Protein AF-A0A4R9WKI7-F1 (afdb_monomer_lite)

Secondary structure (DSSP, 8-state):
-PPP-SHHHHHHHHHHHHHHHHHHHHHHHHTTT---HHHHHHHHHHHHHHHHHHHHHIIIIIHHHHHHHH--HHHHHHHHHHHHHHHHHHHT-

Radius of gyration: 15.29 Å; chains: 1; bounding box: 37×19×41 Å

Sequence (93 aa):
PEPLHSPSDMRRAHMQKLALCHILEGIADDLPSRVDRRQCLAVAADLLPLLRECHRFEEEVVFPAFVRQTGEEDTVARLKLEHLEDESAAADL

pLDDT: mean 94.04, std 6.12, range [58.94, 98.44]

Structure (mmCIF, N/CA/C/O backbone):
data_AF-A0A4R9WKI7-F1
#
_entry.id   AF-A0A4R9WKI7-F1
#
loop_
_atom_site.group_PDB
_atom_site.id
_atom_site.type_symbol
_atom_site.label_atom_id
_atom_site.label_alt_id
_atom_site.label_comp_id
_atom_site.label_asym_id
_atom_site.label_entity_id
_atom_site.label_seq_id
_atom_site.pdbx_PDB_ins_code
_atom_site.Cartn_x
_atom_site.Cartn_y
_atom_site.Cartn_z
_atom_site.occupancy
_atom_site.B_iso_or_equiv
_atom_site.auth_seq_id
_atom_site.auth_comp_id
_atom_site.auth_asym_id
_atom_site.auth_atom_id
_atom_site.pdbx_PDB_model_num
ATOM 1 N N . PRO A 1 1 ? -8.818 8.617 -11.151 1.00 58.94 1 PRO A N 1
ATOM 2 C CA . PRO A 1 1 ? -9.723 7.666 -10.458 1.00 58.94 1 PRO A CA 1
ATOM 3 C C . PRO A 1 1 ? -11.027 8.369 -10.069 1.00 58.94 1 PRO A C 1
ATOM 5 O O . PRO A 1 1 ? -10.964 9.506 -9.610 1.00 58.94 1 PRO A O 1
ATOM 8 N N . GLU A 1 2 ? -12.186 7.748 -10.306 1.00 63.81 2 GLU A N 1
ATOM 9 C CA . GLU A 1 2 ? -13.437 8.236 -9.710 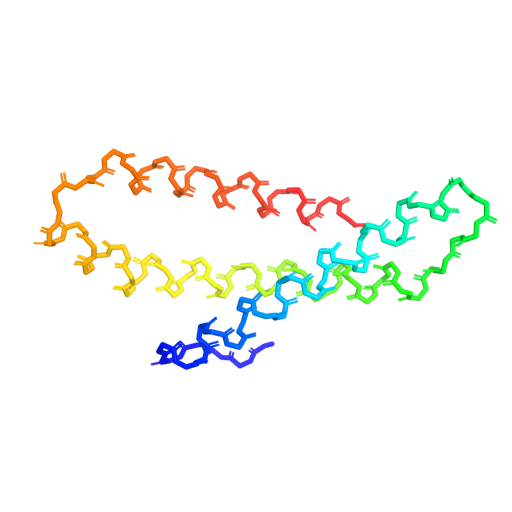1.00 63.81 2 GLU A CA 1
ATOM 10 C C . GLU A 1 2 ? -13.415 7.989 -8.192 1.00 63.81 2 GLU A C 1
ATOM 12 O O . GLU A 1 2 ? -12.862 6.969 -7.767 1.00 63.81 2 GLU A O 1
ATOM 17 N N . PRO A 1 3 ? -13.979 8.899 -7.379 1.00 75.44 3 PRO A N 1
ATOM 18 C CA . PRO A 1 3 ? -13.993 8.740 -5.933 1.00 75.44 3 PRO A CA 1
ATOM 19 C C . PRO A 1 3 ? -14.799 7.507 -5.486 1.00 75.44 3 PRO A C 1
ATOM 21 O O . PRO A 1 3 ? -15.837 7.169 -6.055 1.00 75.44 3 PRO A O 1
ATOM 24 N N . LEU A 1 4 ? -14.313 6.825 -4.451 1.00 84.19 4 LEU A N 1
ATOM 25 C CA . LEU A 1 4 ? -14.946 5.673 -3.822 1.00 84.19 4 LEU A CA 1
ATOM 26 C C . LEU A 1 4 ? -16.110 6.146 -2.954 1.00 84.19 4 LEU A C 1
ATOM 28 O O . LEU A 1 4 ? -15.964 7.017 -2.093 1.00 84.19 4 LEU A O 1
ATOM 32 N N . HIS A 1 5 ? -17.274 5.535 -3.164 1.00 86.50 5 HIS A N 1
ATOM 33 C CA . HIS A 1 5 ? -18.502 5.891 -2.453 1.00 86.50 5 HIS A CA 1
ATO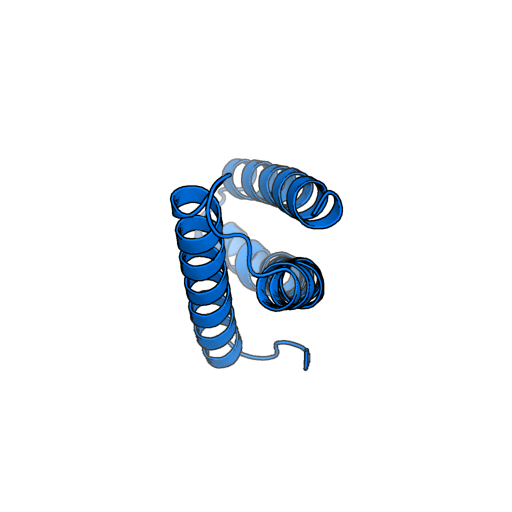M 34 C C . HIS A 1 5 ? -19.182 4.691 -1.790 1.00 86.50 5 HIS A C 1
ATOM 36 O O . HIS A 1 5 ? -20.134 4.865 -1.029 1.00 86.50 5 HIS A O 1
ATOM 42 N N . SER A 1 6 ? -18.711 3.468 -2.052 1.00 89.00 6 SER A N 1
ATOM 43 C CA . SER A 1 6 ? -19.336 2.245 -1.555 1.00 89.00 6 SER A CA 1
ATOM 44 C C . SER A 1 6 ? -18.327 1.132 -1.233 1.00 89.00 6 SER A C 1
ATOM 46 O O . SER A 1 6 ? -17.236 1.088 -1.807 1.00 89.00 6 SER A O 1
ATOM 48 N N . PRO A 1 7 ? -18.704 0.149 -0.391 1.00 87.06 7 PRO A N 1
ATOM 49 C CA . PRO A 1 7 ? -17.887 -1.045 -0.159 1.00 87.06 7 PRO A CA 1
ATOM 50 C C . PRO A 1 7 ? -17.587 -1.855 -1.432 1.00 87.06 7 PRO A C 1
ATOM 52 O O . PRO A 1 7 ? -16.547 -2.507 -1.526 1.00 87.06 7 PRO A O 1
ATOM 55 N N . SER A 1 8 ? -18.483 -1.833 -2.425 1.00 90.25 8 SER A N 1
ATOM 56 C CA . SER A 1 8 ? -18.239 -2.452 -3.734 1.00 90.25 8 SER A CA 1
ATOM 57 C C . SER A 1 8 ? -17.146 -1.735 -4.522 1.00 90.25 8 SER A C 1
ATOM 59 O O . SER A 1 8 ? -16.326 -2.404 -5.152 1.00 90.25 8 SER A O 1
ATOM 61 N N . ASP A 1 9 ? -17.094 -0.402 -4.449 1.00 90.94 9 ASP A N 1
ATOM 62 C CA . ASP A 1 9 ? -16.016 0.369 -5.070 1.00 90.94 9 ASP A CA 1
ATOM 63 C C . ASP A 1 9 ? -14.685 0.061 -4.385 1.00 90.94 9 ASP A C 1
ATOM 65 O O . ASP A 1 9 ? -13.700 -0.194 -5.075 1.00 90.94 9 ASP A O 1
ATOM 69 N N . MET A 1 10 ? -14.676 -0.028 -3.049 1.00 93.00 10 MET A N 1
ATOM 70 C CA . MET A 1 10 ? -13.483 -0.405 -2.285 1.00 93.00 10 MET A CA 1
ATOM 71 C C . MET A 1 10 ? -12.966 -1.792 -2.680 1.00 93.00 10 MET A C 1
ATOM 73 O O . MET A 1 10 ? -11.775 -1.980 -2.910 1.00 93.00 10 MET A O 1
ATOM 77 N N . ARG A 1 11 ? -13.862 -2.776 -2.842 1.00 93.06 11 ARG A N 1
ATOM 78 C CA . ARG A 1 11 ? -13.478 -4.112 -3.326 1.00 93.06 11 ARG A CA 1
ATOM 79 C C . ARG A 1 11 ? -12.816 -4.042 -4.703 1.00 93.06 11 ARG A C 1
ATOM 81 O O . ARG A 1 11 ? -11.818 -4.722 -4.925 1.00 93.06 11 ARG A O 1
ATOM 88 N N . ARG A 1 12 ? -13.357 -3.243 -5.626 1.00 93.62 12 ARG A N 1
ATOM 89 C CA . ARG A 1 12 ? -12.757 -3.048 -6.954 1.00 93.62 12 ARG A CA 1
ATOM 90 C C . ARG A 1 12 ? -11.384 -2.381 -6.848 1.00 93.62 12 ARG A C 1
ATOM 92 O O . ARG A 1 12 ? -10.454 -2.845 -7.498 1.00 93.62 12 ARG A O 1
ATOM 99 N N . ALA A 1 13 ? -11.247 -1.359 -6.008 1.00 93.50 13 ALA A N 1
ATOM 100 C CA . ALA A 1 13 ? -9.985 -0.664 -5.784 1.00 93.50 13 ALA A CA 1
ATOM 101 C C . ALA A 1 13 ? -8.912 -1.590 -5.181 1.00 93.50 13 ALA A C 1
ATOM 103 O O . ALA A 1 13 ? -7.777 -1.599 -5.644 1.00 93.50 13 ALA A O 1
ATOM 104 N N . HIS A 1 14 ? -9.279 -2.468 -4.243 1.00 93.81 14 HIS A N 1
ATOM 105 C CA . HIS A 1 14 ? -8.386 -3.514 -3.732 1.00 93.81 14 HIS A CA 1
ATOM 106 C C . HIS A 1 14 ? -7.918 -4.488 -4.816 1.00 93.81 14 HIS A C 1
ATOM 108 O O . HIS A 1 14 ? -6.736 -4.816 -4.877 1.00 93.81 14 HIS A O 1
ATOM 114 N N . MET A 1 15 ? -8.817 -4.923 -5.702 1.00 96.44 15 MET A N 1
ATOM 115 C CA . MET A 1 15 ? -8.427 -5.769 -6.835 1.00 96.44 15 MET A CA 1
ATOM 116 C C . MET A 1 15 ? -7.466 -5.039 -7.782 1.00 96.44 15 MET A C 1
ATOM 118 O O . MET A 1 15 ? -6.537 -5.655 -8.299 1.00 96.44 15 MET A O 1
ATOM 122 N N . GLN A 1 16 ? -7.655 -3.733 -7.985 1.00 95.94 16 GLN A N 1
ATOM 123 C CA . GLN A 1 16 ? -6.733 -2.905 -8.764 1.00 95.94 16 GLN A CA 1
ATOM 124 C C . GLN A 1 16 ? -5.372 -2.753 -8.069 1.00 95.94 16 GLN A C 1
ATOM 126 O O . GLN A 1 16 ? -4.354 -2.896 -8.741 1.00 95.94 16 GLN A O 1
ATOM 131 N N . LYS A 1 17 ? -5.335 -2.553 -6.740 1.00 95.06 17 LYS A N 1
ATOM 132 C CA . LYS A 1 17 ? -4.087 -2.518 -5.953 1.00 95.06 17 LYS A CA 1
ATOM 133 C C . LYS A 1 17 ? -3.297 -3.813 -6.151 1.00 95.06 17 LYS A C 1
ATOM 135 O O . LYS A 1 17 ? -2.135 -3.761 -6.534 1.00 95.06 17 LYS A O 1
ATOM 140 N N . LEU A 1 18 ? -3.947 -4.970 -5.993 1.00 96.69 18 LEU A N 1
ATOM 141 C CA . LEU A 1 18 ? -3.316 -6.280 -6.205 1.00 96.69 18 LEU A CA 1
ATOM 142 C C . LEU A 1 18 ? -2.802 -6.467 -7.638 1.00 96.69 18 LEU A C 1
ATOM 144 O O . LEU A 1 18 ? -1.704 -6.981 -7.836 1.00 96.69 18 LEU A O 1
ATOM 148 N N . ALA A 1 19 ? -3.566 -6.027 -8.641 1.00 96.75 19 ALA A N 1
ATOM 149 C CA . ALA A 1 19 ? -3.126 -6.090 -10.030 1.00 96.75 19 ALA A CA 1
ATOM 150 C C . ALA A 1 19 ? -1.856 -5.255 -10.266 1.00 96.75 19 ALA A C 1
ATOM 152 O O . ALA A 1 19 ? -0.929 -5.737 -10.912 1.00 96.75 19 ALA A O 1
ATOM 153 N N . LEU A 1 20 ? -1.779 -4.040 -9.710 1.00 96.25 20 LEU A N 1
ATOM 154 C CA . LEU A 1 20 ? -0.575 -3.209 -9.787 1.00 96.25 20 LEU A CA 1
ATOM 155 C C . LEU A 1 20 ? 0.612 -3.842 -9.049 1.00 96.25 20 LEU A C 1
ATOM 157 O O . LEU A 1 20 ? 1.719 -3.820 -9.582 1.00 96.25 20 LEU A O 1
ATOM 161 N N . CYS A 1 21 ? 0.397 -4.469 -7.888 1.00 96.00 21 CYS A N 1
ATOM 162 C CA . CYS A 1 21 ? 1.448 -5.209 -7.180 1.00 96.00 21 CYS A CA 1
ATOM 163 C C . CYS A 1 21 ? 2.017 -6.357 -8.025 1.00 96.00 21 CYS A C 1
ATOM 165 O O . CYS A 1 21 ? 3.232 -6.491 -8.119 1.00 96.00 21 CYS A O 1
ATOM 167 N N . HIS A 1 22 ? 1.170 -7.137 -8.702 1.00 96.50 22 HIS A N 1
ATOM 168 C CA . HIS A 1 22 ? 1.644 -8.188 -9.610 1.00 96.50 22 HIS A CA 1
ATOM 169 C C . HIS A 1 22 ? 2.420 -7.634 -10.807 1.00 96.50 22 HIS A C 1
ATOM 171 O O . HIS A 1 22 ? 3.362 -8.264 -11.282 1.00 96.50 22 HIS A O 1
ATOM 177 N N . ILE A 1 23 ? 2.046 -6.451 -11.302 1.00 95.56 23 ILE A N 1
ATOM 178 C CA . ILE A 1 23 ? 2.809 -5.791 -12.363 1.00 95.56 23 ILE A CA 1
ATOM 179 C C . ILE A 1 23 ? 4.179 -5.341 -11.837 1.00 95.56 23 ILE A C 1
ATOM 181 O O . ILE A 1 23 ? 5.176 -5.558 -12.520 1.00 95.56 23 ILE A O 1
ATOM 185 N N . LEU A 1 24 ? 4.246 -4.750 -10.639 1.00 95.50 24 LEU A N 1
ATOM 186 C CA . LEU A 1 24 ? 5.509 -4.367 -9.995 1.00 95.50 24 LEU A CA 1
ATOM 187 C C . LEU A 1 24 ? 6.431 -5.570 -9.783 1.00 95.50 24 LEU A C 1
ATOM 189 O O . LEU A 1 24 ? 7.619 -5.478 -10.078 1.00 95.50 24 LEU A O 1
ATOM 193 N N . GLU A 1 25 ? 5.883 -6.691 -9.318 1.00 95.94 25 GLU A N 1
ATOM 194 C CA . GLU A 1 25 ? 6.614 -7.948 -9.144 1.00 95.94 25 GLU A CA 1
ATOM 195 C C . GLU A 1 25 ? 7.175 -8.452 -10.480 1.00 95.94 25 GLU A C 1
ATOM 197 O O . GLU A 1 25 ? 8.369 -8.716 -10.584 1.00 95.94 25 GLU A O 1
ATOM 202 N N . GLY A 1 26 ? 6.364 -8.457 -11.543 1.00 94.94 26 GLY A N 1
ATOM 203 C CA . GLY A 1 26 ? 6.832 -8.828 -12.881 1.00 94.94 26 GLY A CA 1
ATOM 204 C C . GLY A 1 26 ? 7.918 -7.898 -13.435 1.00 94.94 26 GLY A C 1
ATOM 205 O O . GLY A 1 26 ? 8.863 -8.365 -14.068 1.00 94.94 26 GLY A O 1
ATOM 206 N N . ILE A 1 27 ? 7.826 -6.586 -13.179 1.00 93.94 27 ILE A N 1
ATOM 207 C CA . ILE A 1 27 ? 8.897 -5.637 -13.524 1.00 93.94 27 ILE A CA 1
ATOM 208 C C . ILE A 1 27 ? 10.171 -5.983 -12.748 1.00 93.94 27 ILE A C 1
ATOM 210 O O . ILE A 1 27 ? 11.251 -5.981 -13.336 1.00 93.94 27 ILE A O 1
ATOM 214 N N . ALA A 1 28 ? 10.056 -6.268 -11.448 1.00 94.06 28 ALA A N 1
ATOM 215 C CA . ALA A 1 28 ? 11.190 -6.597 -10.593 1.00 94.06 28 ALA A CA 1
ATOM 216 C C . ALA A 1 28 ? 11.898 -7.886 -11.038 1.00 94.06 28 ALA A C 1
ATOM 218 O O . ALA A 1 28 ? 13.126 -7.899 -11.113 1.00 94.06 28 ALA A O 1
ATOM 219 N N . ASP A 1 29 ? 11.142 -8.921 -11.405 1.00 95.06 29 ASP A N 1
ATOM 220 C CA . ASP A 1 29 ? 11.677 -10.184 -11.928 1.00 95.06 29 ASP A CA 1
ATOM 221 C C . ASP A 1 29 ? 12.434 -10.003 -13.254 1.00 95.06 29 ASP A C 1
ATOM 223 O O . ASP A 1 29 ? 13.441 -10.670 -13.501 1.00 95.06 29 ASP A O 1
ATOM 227 N N . ASP A 1 30 ? 11.985 -9.074 -14.104 1.00 93.94 30 ASP A N 1
ATOM 228 C CA . ASP A 1 30 ? 12.613 -8.798 -15.399 1.00 93.94 30 ASP A CA 1
ATOM 229 C C . ASP A 1 30 ? 13.889 -7.922 -15.272 1.00 93.94 30 ASP A C 1
ATOM 231 O O . ASP A 1 30 ? 14.651 -7.780 -16.245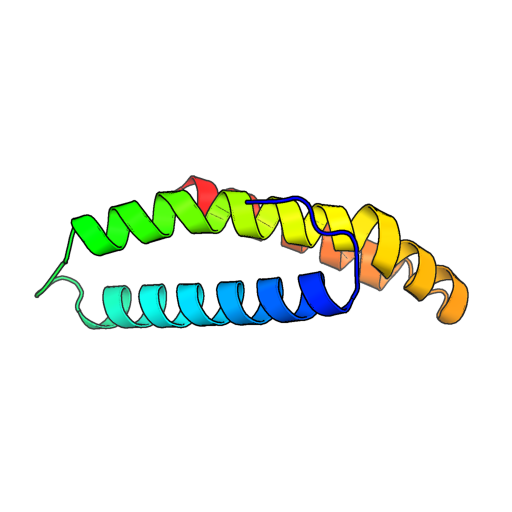 1.00 93.94 30 ASP A O 1
ATOM 235 N N . LEU A 1 31 ? 14.187 -7.348 -14.094 1.00 91.75 31 LEU A N 1
ATOM 236 C CA . LEU A 1 31 ? 15.361 -6.490 -13.882 1.00 91.75 31 LEU A CA 1
ATOM 237 C C . LEU A 1 31 ? 16.694 -7.268 -13.810 1.00 91.75 31 LEU A C 1
ATOM 239 O O . LEU A 1 31 ? 16.772 -8.357 -13.249 1.00 91.75 31 LEU A O 1
ATOM 243 N N . PRO A 1 32 ? 17.803 -6.691 -14.327 1.00 89.06 32 PRO A N 1
ATOM 244 C CA . PRO A 1 32 ? 17.876 -5.477 -15.150 1.00 89.06 32 PRO A CA 1
ATOM 245 C C . PRO A 1 32 ? 17.636 -5.753 -16.649 1.00 89.06 32 PRO A C 1
ATOM 247 O O . PRO A 1 32 ? 17.780 -4.859 -17.480 1.00 89.06 32 PRO A O 1
ATOM 250 N N . SER A 1 33 ? 17.353 -7.003 -17.011 1.00 88.25 33 SER A N 1
ATOM 251 C CA . SER A 1 33 ? 17.513 -7.533 -18.366 1.00 88.25 33 SER A CA 1
ATOM 252 C C . SER A 1 33 ? 16.448 -7.092 -19.376 1.00 88.25 33 SER A C 1
ATOM 254 O O . SER A 1 33 ? 16.777 -6.914 -20.552 1.00 88.25 33 SER A O 1
ATOM 256 N N . ARG A 1 34 ? 15.191 -6.893 -18.952 1.00 86.25 34 ARG A N 1
ATOM 257 C CA . ARG A 1 34 ? 14.067 -6.614 -19.858 1.00 86.25 34 ARG A CA 1
ATOM 258 C C . ARG A 1 34 ? 13.077 -5.603 -19.276 1.00 86.25 34 ARG A C 1
ATOM 260 O O . ARG A 1 34 ? 11.941 -5.921 -18.960 1.00 86.25 34 ARG A O 1
ATOM 267 N N . VAL A 1 35 ? 13.503 -4.346 -19.192 1.00 90.25 35 VAL A N 1
ATOM 268 C CA . VAL A 1 35 ? 12.667 -3.260 -18.655 1.00 90.25 35 VAL A CA 1
ATOM 269 C C . VAL A 1 35 ? 11.715 -2.694 -19.710 1.00 90.25 35 VAL A C 1
ATOM 271 O O . VAL A 1 35 ? 12.152 -2.011 -20.643 1.00 90.25 35 VAL A O 1
ATOM 274 N N . ASP A 1 36 ? 10.407 -2.892 -19.523 1.00 92.75 36 ASP A N 1
ATOM 275 C CA . ASP A 1 36 ? 9.378 -2.156 -20.263 1.00 92.75 36 ASP A CA 1
ATOM 276 C C . ASP A 1 36 ? 9.100 -0.797 -19.603 1.00 92.75 36 ASP A C 1
ATOM 278 O O . ASP A 1 36 ? 8.316 -0.656 -18.664 1.00 92.75 36 ASP A O 1
ATOM 282 N N . ARG A 1 37 ? 9.722 0.252 -20.148 1.00 91.88 37 ARG A N 1
ATOM 283 C CA . ARG A 1 37 ? 9.574 1.625 -19.638 1.00 91.88 37 ARG A CA 1
ATOM 284 C C . ARG A 1 37 ? 8.139 2.144 -19.689 1.00 91.88 37 ARG A C 1
ATOM 286 O O . ARG A 1 37 ? 7.785 2.993 -18.876 1.00 91.88 37 ARG A O 1
ATOM 293 N N . ARG A 1 38 ? 7.322 1.697 -20.649 1.00 93.75 38 ARG A N 1
ATOM 294 C CA . ARG A 1 38 ? 5.922 2.143 -20.740 1.00 93.75 38 ARG A CA 1
ATOM 295 C C . ARG A 1 38 ? 5.110 1.545 -19.604 1.00 93.75 38 ARG A C 1
ATOM 297 O O . ARG A 1 38 ? 4.295 2.251 -19.022 1.00 93.75 38 ARG A O 1
ATOM 304 N N . GLN A 1 39 ? 5.370 0.283 -19.277 1.00 93.44 39 GLN A N 1
ATOM 305 C CA . GLN A 1 39 ? 4.753 -0.386 -18.141 1.00 93.44 39 GLN A CA 1
ATOM 306 C C . GLN A 1 39 ? 5.149 0.281 -16.818 1.00 93.44 39 GLN A C 1
ATOM 308 O O . GLN A 1 39 ? 4.270 0.574 -16.015 1.00 93.44 39 GLN A O 1
ATOM 313 N N . CYS A 1 40 ? 6.433 0.615 -16.630 1.00 94.19 40 CYS A N 1
ATOM 314 C CA . CYS A 1 40 ? 6.892 1.357 -15.451 1.00 94.19 40 CYS A CA 1
ATOM 315 C C . CYS A 1 40 ? 6.164 2.702 -15.294 1.00 94.19 40 CYS A C 1
ATOM 317 O O . CYS A 1 40 ? 5.637 2.994 -14.226 1.00 94.19 40 CYS A O 1
ATOM 319 N N . LEU A 1 41 ? 6.078 3.496 -16.371 1.00 94.00 41 LEU A N 1
ATOM 320 C CA . LEU A 1 41 ? 5.387 4.790 -16.345 1.00 94.00 41 LEU A CA 1
ATOM 321 C C . LEU A 1 41 ? 3.890 4.650 -16.047 1.00 94.00 41 LEU A C 1
ATOM 323 O O . LEU A 1 41 ? 3.339 5.473 -15.322 1.00 94.00 41 LEU A O 1
ATOM 327 N N . ALA A 1 42 ? 3.234 3.627 -16.601 1.00 94.12 42 ALA A N 1
ATOM 328 C CA . ALA A 1 42 ? 1.822 3.373 -16.338 1.00 94.12 42 ALA A CA 1
ATOM 329 C C . ALA A 1 42 ? 1.581 3.040 -14.858 1.00 94.12 42 ALA A C 1
ATOM 331 O O . ALA A 1 42 ? 0.708 3.630 -14.232 1.00 94.12 42 ALA A O 1
ATOM 332 N N . VAL A 1 43 ? 2.402 2.159 -14.275 1.00 95.31 43 VAL A N 1
ATOM 333 C CA . VAL A 1 43 ? 2.298 1.808 -12.852 1.00 95.31 43 VAL A CA 1
ATOM 334 C C . VAL A 1 43 ? 2.544 3.019 -11.956 1.00 95.31 43 VAL A C 1
ATOM 336 O O . VAL A 1 43 ? 1.748 3.258 -11.051 1.00 95.31 43 VAL A O 1
ATOM 339 N N . ALA A 1 44 ? 3.591 3.805 -12.221 1.00 93.44 44 ALA A N 1
ATOM 340 C CA . ALA A 1 44 ? 3.894 5.007 -11.443 1.00 93.44 44 ALA A CA 1
ATOM 341 C C . ALA A 1 44 ? 2.749 6.038 -11.503 1.00 93.44 44 ALA A C 1
ATOM 343 O O . ALA A 1 44 ? 2.393 6.644 -10.493 1.00 93.44 44 ALA A O 1
ATOM 344 N N . ALA A 1 45 ? 2.118 6.198 -12.672 1.00 94.50 45 ALA A N 1
ATOM 345 C CA . ALA A 1 45 ? 0.991 7.110 -12.848 1.00 94.50 45 ALA A CA 1
ATOM 346 C C . ALA A 1 45 ? -0.284 6.656 -12.114 1.00 94.50 45 ALA A C 1
ATOM 348 O O . ALA A 1 45 ? -1.052 7.504 -11.657 1.00 94.50 45 ALA A O 1
ATOM 349 N N . ASP A 1 46 ? -0.510 5.345 -11.996 1.00 95.69 46 ASP A N 1
ATOM 350 C CA . ASP A 1 46 ? -1.760 4.791 -11.467 1.00 95.69 46 ASP A CA 1
ATOM 351 C C . ASP A 1 46 ? -1.696 4.445 -9.970 1.00 95.69 46 ASP A C 1
ATOM 353 O O . ASP A 1 46 ? -2.708 4.568 -9.271 1.00 95.69 46 ASP A O 1
ATOM 357 N N . LEU A 1 47 ? -0.529 4.041 -9.454 1.00 95.75 47 LEU A N 1
ATOM 358 C CA . LEU A 1 47 ? -0.397 3.502 -8.097 1.00 95.75 47 LEU A CA 1
ATOM 359 C C . LEU A 1 47 ? -0.690 4.540 -7.013 1.00 95.75 47 LEU A C 1
ATOM 361 O O . LEU A 1 47 ? -1.549 4.309 -6.160 1.00 95.75 47 LEU A O 1
ATOM 365 N N . LEU A 1 48 ? -0.010 5.689 -7.047 1.00 95.56 48 LEU A N 1
ATOM 366 C CA . LEU A 1 48 ? -0.157 6.709 -6.007 1.00 95.56 48 LEU A CA 1
ATOM 367 C C . LEU A 1 48 ? -1.590 7.280 -5.938 1.00 95.56 48 LEU A C 1
ATOM 369 O O . LEU A 1 48 ? -2.139 7.366 -4.835 1.00 95.56 48 LEU A O 1
ATOM 373 N N . PRO A 1 49 ? -2.252 7.634 -7.061 1.00 95.88 49 PRO A N 1
ATOM 374 C CA . PRO A 1 49 ? -3.650 8.058 -7.021 1.00 95.88 49 PRO A CA 1
ATOM 375 C C . PRO A 1 49 ? -4.603 6.984 -6.487 1.00 95.88 49 PRO A C 1
ATOM 377 O O . PRO A 1 49 ? -5.564 7.325 -5.799 1.00 95.88 49 PRO A O 1
ATOM 380 N N . LEU A 1 50 ? -4.364 5.706 -6.799 1.00 96.06 50 LEU A N 1
ATOM 381 C CA . LEU A 1 50 ? -5.194 4.607 -6.305 1.00 96.06 50 LEU A CA 1
ATOM 382 C C . LEU A 1 50 ? -5.034 4.404 -4.793 1.00 96.06 50 LEU A C 1
ATOM 384 O O . LEU A 1 50 ? -6.039 4.223 -4.104 1.00 96.06 50 LEU A O 1
ATOM 388 N N . LEU A 1 51 ? -3.799 4.446 -4.280 1.00 96.75 51 LEU A N 1
ATOM 389 C CA . LEU A 1 51 ? -3.512 4.316 -2.848 1.00 96.75 51 LEU A CA 1
ATOM 390 C C . LEU A 1 51 ? -4.197 5.413 -2.042 1.00 96.75 51 LEU A C 1
ATOM 392 O O . LEU A 1 51 ? -4.991 5.102 -1.160 1.00 96.75 51 LEU A O 1
ATOM 396 N N . ARG A 1 52 ? -3.986 6.678 -2.424 1.00 96.69 52 ARG A N 1
ATOM 397 C CA . ARG A 1 52 ? -4.607 7.839 -1.765 1.00 96.69 52 ARG A CA 1
ATOM 398 C C . ARG A 1 52 ? -6.115 7.727 -1.672 1.00 96.69 52 ARG A C 1
ATOM 400 O O . ARG A 1 52 ? -6.715 8.075 -0.662 1.00 96.69 52 ARG A O 1
ATOM 407 N N . GLU A 1 53 ? -6.730 7.249 -2.742 1.00 96.00 53 GLU A N 1
ATOM 408 C CA . GLU A 1 53 ? -8.173 7.131 -2.802 1.00 96.00 53 GLU A CA 1
ATOM 409 C C . GLU A 1 53 ? -8.698 5.996 -1.905 1.00 96.00 53 GLU A C 1
ATOM 411 O O . GLU A 1 53 ? -9.701 6.178 -1.214 1.00 96.00 53 GLU A O 1
ATOM 416 N N . CYS A 1 54 ? -7.986 4.865 -1.836 1.00 96.38 54 CYS A N 1
ATOM 417 C CA . CYS A 1 54 ? -8.282 3.794 -0.878 1.00 96.38 54 CYS A CA 1
ATOM 418 C C . CYS A 1 54 ? -8.121 4.279 0.569 1.00 96.38 54 CYS A C 1
ATOM 420 O O . CYS A 1 54 ? -9.057 4.141 1.355 1.00 96.38 54 CYS A O 1
ATOM 422 N N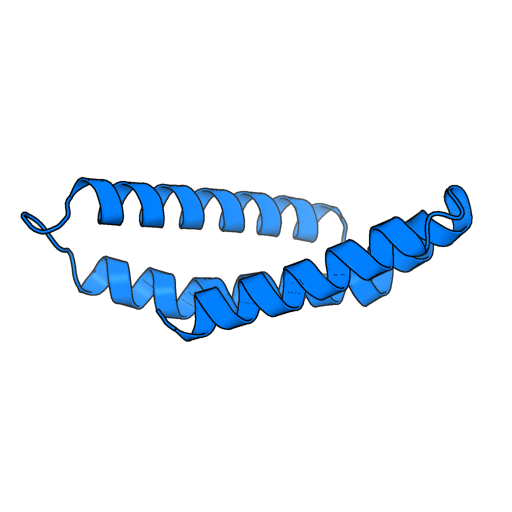 . HIS A 1 55 ? -6.983 4.906 0.887 1.00 97.56 55 HIS A N 1
ATOM 423 C CA . HIS A 1 55 ? -6.667 5.397 2.230 1.00 97.56 55 HIS A CA 1
ATOM 424 C C . HIS A 1 55 ? -7.686 6.430 2.700 1.00 97.56 55 HIS A C 1
ATOM 426 O O . HIS A 1 55 ? -8.191 6.349 3.817 1.00 97.56 55 HIS A O 1
ATOM 432 N N . ARG A 1 56 ? -8.071 7.365 1.824 1.00 96.88 56 ARG A N 1
ATOM 433 C CA . ARG A 1 56 ? -9.116 8.350 2.117 1.00 96.88 56 ARG A CA 1
ATOM 434 C C . ARG A 1 56 ? -10.431 7.669 2.489 1.00 96.88 56 ARG A C 1
ATOM 436 O O . ARG A 1 56 ? -11.031 8.018 3.502 1.00 96.88 56 ARG A O 1
ATOM 443 N N . PHE A 1 57 ? -10.870 6.681 1.708 1.00 96.50 57 PHE A N 1
ATOM 444 C CA . PHE A 1 57 ? -12.096 5.943 2.013 1.00 96.50 57 PHE A CA 1
ATOM 445 C C . PHE A 1 57 ? -11.984 5.154 3.325 1.00 96.50 57 PHE A C 1
ATOM 447 O O . PHE A 1 57 ? -12.922 5.135 4.127 1.00 96.50 57 PHE A O 1
ATOM 454 N N . GLU A 1 58 ? -10.840 4.522 3.578 1.00 97.50 58 GLU A N 1
ATOM 455 C CA . GLU A 1 58 ? -10.583 3.811 4.828 1.00 97.50 58 GLU A CA 1
ATOM 456 C C . GLU A 1 58 ? -10.656 4.753 6.029 1.00 97.50 58 GLU A C 1
ATOM 458 O O . GLU A 1 58 ? -11.373 4.473 6.987 1.00 97.50 58 GLU A O 1
ATOM 463 N N . GLU A 1 59 ? -10.003 5.906 5.958 1.00 97.38 59 GLU A N 1
ATOM 464 C CA . GLU A 1 59 ? -9.948 6.868 7.053 1.00 97.38 59 GLU A CA 1
ATOM 465 C C . GLU A 1 59 ? -11.265 7.611 7.298 1.00 97.38 59 GLU A C 1
ATOM 467 O O . GLU A 1 59 ? -11.595 7.891 8.453 1.00 97.38 59 GLU A O 1
ATOM 472 N N . GLU A 1 60 ? -12.028 7.915 6.247 1.00 96.50 60 GLU A N 1
ATOM 473 C CA . GLU A 1 60 ? -13.304 8.630 6.353 1.00 96.50 60 GLU A CA 1
ATOM 474 C C . GLU A 1 60 ? -14.473 7.700 6.713 1.00 96.50 60 GLU A C 1
ATOM 476 O O . GLU A 1 60 ? -15.425 8.128 7.372 1.00 96.50 60 GLU A O 1
ATOM 481 N N . VAL A 1 61 ? -14.421 6.427 6.298 1.00 95.69 61 VAL A N 1
ATOM 482 C CA . VAL A 1 61 ? -15.572 5.512 6.369 1.00 95.69 61 VAL A CA 1
ATOM 483 C C . VAL A 1 61 ? -15.273 4.255 7.181 1.00 95.69 61 VAL A C 1
ATOM 485 O O . VAL A 1 61 ? -16.010 3.947 8.125 1.00 95.69 61 VAL A O 1
ATOM 488 N N . VAL A 1 62 ? -14.214 3.519 6.837 1.00 95.69 62 VAL A N 1
ATOM 489 C CA . VAL A 1 62 ? -13.963 2.172 7.380 1.00 95.69 62 VAL A CA 1
ATOM 490 C C . VAL A 1 62 ? -13.437 2.230 8.811 1.00 95.69 62 VAL A C 1
ATOM 492 O O . VAL A 1 62 ? -14.045 1.650 9.709 1.00 95.69 62 VAL A O 1
ATOM 495 N N . PHE A 1 63 ? -12.348 2.955 9.055 1.00 97.69 63 PHE A N 1
ATOM 496 C CA . PHE A 1 63 ? -11.700 3.052 10.359 1.00 97.69 63 PHE A CA 1
ATOM 497 C C . PHE A 1 63 ? -12.615 3.644 11.435 1.00 97.69 63 PHE A C 1
ATOM 499 O O . PHE A 1 63 ? -12.686 3.055 12.515 1.00 97.69 63 PHE A O 1
ATOM 506 N N . PRO A 1 64 ? -13.406 4.708 11.179 1.00 97.62 64 PRO A N 1
ATOM 507 C CA . PRO A 1 64 ? -14.368 5.182 12.167 1.00 97.62 64 PRO A CA 1
ATOM 508 C C . PRO A 1 64 ? -15.413 4.120 12.533 1.00 97.62 64 PRO A C 1
ATOM 510 O O . PRO A 1 64 ? -15.817 4.023 13.690 1.00 97.62 64 PRO A O 1
ATOM 513 N N . ALA A 1 65 ? -15.879 3.325 11.563 1.00 96.75 65 ALA A N 1
ATOM 514 C CA . ALA A 1 65 ? -16.834 2.251 11.822 1.00 96.75 65 ALA A CA 1
ATOM 515 C C . ALA A 1 65 ? -16.202 1.073 12.573 1.00 96.75 65 ALA A C 1
ATOM 517 O O . ALA A 1 65 ? -16.862 0.500 13.440 1.00 96.75 65 ALA A O 1
ATOM 518 N N . PHE A 1 66 ? -14.948 0.747 12.259 1.00 97.19 66 PHE A N 1
ATOM 519 C CA . PHE A 1 66 ? -14.164 -0.288 12.922 1.00 97.19 66 PHE A CA 1
ATOM 520 C C . PHE A 1 66 ? -13.920 0.060 14.393 1.00 97.19 66 PHE A C 1
ATOM 522 O O . PHE A 1 66 ? -14.347 -0.693 15.261 1.00 97.19 66 PHE A O 1
ATOM 529 N N . VAL A 1 67 ? -13.380 1.248 14.686 1.00 98.19 67 VAL A N 1
ATOM 530 C CA . VAL A 1 67 ? -13.119 1.709 16.064 1.00 98.19 67 VAL A CA 1
ATOM 531 C C . VAL A 1 67 ? -14.393 1.723 16.904 1.00 98.19 67 VAL A C 1
ATOM 533 O O . VAL A 1 67 ? -14.384 1.250 18.034 1.00 98.19 67 VAL A O 1
ATOM 536 N N . ARG A 1 68 ? -15.528 2.179 16.351 1.00 98.00 68 ARG A N 1
ATOM 537 C CA . ARG A 1 68 ? -16.814 2.137 17.074 1.00 98.00 68 ARG A CA 1
ATOM 538 C C . ARG A 1 68 ? -17.251 0.724 17.471 1.00 98.00 68 ARG A C 1
ATOM 540 O O . ARG A 1 68 ? -18.032 0.591 18.407 1.00 98.00 68 ARG A O 1
ATOM 547 N N . GLN A 1 69 ? -16.822 -0.301 16.737 1.00 97.69 69 GLN A N 1
ATOM 548 C CA . GLN A 1 69 ? -17.189 -1.695 16.992 1.00 97.69 69 GLN A CA 1
ATOM 549 C C . GLN A 1 69 ? -16.166 -2.422 17.866 1.00 97.69 69 GLN A C 1
ATOM 551 O O . GLN A 1 69 ? -16.562 -3.278 18.653 1.00 97.69 69 GLN A O 1
ATOM 556 N N . THR A 1 70 ? -14.879 -2.108 17.723 1.00 97.75 70 THR A N 1
ATOM 557 C CA . THR A 1 70 ? -13.785 -2.881 18.328 1.00 97.75 70 THR A CA 1
ATOM 558 C C . THR A 1 70 ? -13.048 -2.147 19.443 1.00 97.75 70 THR A C 1
ATOM 560 O O . THR A 1 70 ? -12.504 -2.807 20.321 1.00 97.75 70 THR A O 1
ATOM 563 N N . GLY A 1 71 ? -13.039 -0.808 19.439 1.00 96.50 71 GLY A N 1
ATOM 564 C CA . GLY A 1 71 ? -12.198 -0.006 20.335 1.00 96.50 71 GLY A CA 1
ATOM 565 C C . GLY A 1 71 ? -10.700 -0.208 20.087 1.00 96.50 71 GLY A C 1
ATOM 566 O O . GLY A 1 71 ? -9.917 -0.199 21.027 1.00 96.50 71 GLY A O 1
ATOM 567 N N . GLU A 1 72 ? -10.302 -0.494 18.843 1.00 97.38 72 GLU A N 1
ATOM 568 C CA . GLU A 1 72 ? -8.897 -0.687 18.468 1.00 97.38 72 GLU A CA 1
ATOM 569 C C . GLU A 1 72 ? -8.296 0.574 17.822 1.00 97.38 72 GLU A C 1
ATOM 571 O O . GLU A 1 72 ? -7.925 0.588 16.643 1.00 97.38 72 GLU A O 1
ATOM 576 N N . GLU A 1 73 ? -8.199 1.662 18.586 1.00 97.88 73 GLU A N 1
ATOM 577 C CA . GLU A 1 73 ? -7.585 2.908 18.118 1.00 97.88 73 GLU A CA 1
ATOM 578 C C . GLU A 1 73 ? -6.101 2.732 17.766 1.00 97.88 73 GLU A C 1
ATOM 580 O O . GLU A 1 73 ? -5.645 3.294 16.770 1.00 97.88 73 GLU A O 1
ATOM 585 N N . ASP A 1 74 ? -5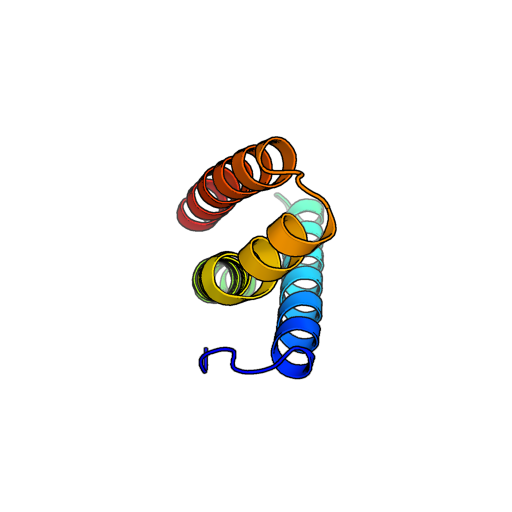.364 1.912 18.523 1.00 98.06 74 ASP A N 1
ATOM 586 C CA . ASP A 1 74 ? -3.937 1.651 18.286 1.00 98.06 74 ASP A CA 1
ATOM 587 C C . ASP A 1 74 ? -3.699 0.945 16.941 1.00 98.06 74 ASP A C 1
ATOM 589 O O . ASP A 1 74 ? -2.766 1.285 16.207 1.00 98.06 74 ASP A O 1
ATOM 593 N N . THR A 1 75 ? -4.577 0.003 16.573 1.00 97.88 75 THR A N 1
ATOM 594 C CA . THR A 1 75 ? -4.542 -0.662 15.262 1.00 97.88 75 THR A CA 1
ATOM 595 C C . THR A 1 75 ? -4.723 0.362 14.145 1.00 97.88 75 THR A C 1
ATOM 597 O O . THR A 1 75 ? -3.947 0.371 13.190 1.00 97.88 75 THR A O 1
ATOM 600 N N . VAL A 1 76 ? -5.710 1.255 14.268 1.00 98.44 76 VAL A N 1
ATOM 601 C CA . VAL A 1 76 ? -5.959 2.303 13.267 1.00 98.44 76 VAL A CA 1
ATOM 602 C C . VAL A 1 76 ? -4.812 3.307 13.197 1.00 98.44 76 VAL A C 1
ATOM 604 O O . VAL A 1 76 ? -4.433 3.714 12.101 1.00 98.44 76 VAL A O 1
ATOM 607 N N . ALA A 1 77 ? -4.234 3.697 14.333 1.00 98.12 77 ALA A N 1
ATOM 608 C CA . ALA A 1 77 ? -3.094 4.608 14.363 1.00 98.12 77 ALA A CA 1
ATOM 609 C C . ALA A 1 77 ? -1.887 4.025 13.615 1.00 98.12 77 ALA A C 1
ATOM 611 O O . ALA A 1 77 ? -1.267 4.728 12.817 1.00 98.12 77 ALA A O 1
ATOM 612 N N . ARG A 1 78 ? -1.599 2.730 13.813 1.00 98.44 78 ARG A N 1
ATOM 613 C CA . ARG A 1 78 ? -0.562 2.020 13.055 1.00 98.44 78 ARG A CA 1
ATOM 614 C C . ARG A 1 78 ? -0.877 1.977 11.558 1.00 98.44 78 ARG A C 1
ATOM 616 O O . ARG A 1 78 ? -0.008 2.314 10.767 1.00 98.44 78 ARG A O 1
ATOM 623 N N . LEU A 1 79 ? -2.106 1.630 11.167 1.00 98.31 79 LEU A N 1
ATOM 624 C CA . LEU A 1 79 ? -2.498 1.573 9.749 1.00 98.31 79 LEU A CA 1
ATOM 625 C C . LEU A 1 79 ? -2.349 2.931 9.044 1.00 98.31 79 LEU A C 1
ATOM 627 O O . LEU A 1 79 ? -1.878 2.992 7.916 1.00 98.31 79 LEU A O 1
ATOM 631 N N . LYS A 1 80 ? -2.682 4.039 9.715 1.00 98.19 80 LYS A N 1
ATOM 632 C CA . LYS A 1 80 ? -2.470 5.387 9.159 1.00 98.19 80 LYS A CA 1
ATOM 633 C C . LYS A 1 80 ? -0.992 5.742 8.989 1.00 98.19 80 LYS A C 1
ATOM 635 O O . LYS A 1 80 ? -0.652 6.510 8.094 1.00 98.19 80 LYS A O 1
ATOM 640 N N . LEU A 1 81 ? -0.117 5.219 9.850 1.00 98.19 81 LEU A N 1
ATOM 641 C CA . LEU A 1 81 ? 1.325 5.361 9.659 1.00 98.19 81 LEU A CA 1
ATOM 642 C C . LEU A 1 81 ? 1.785 4.556 8.436 1.00 98.19 81 LEU A C 1
ATOM 644 O O . LEU A 1 81 ? 2.509 5.091 7.606 1.00 98.19 81 LEU A O 1
ATOM 648 N N . GLU A 1 82 ? 1.298 3.324 8.287 1.00 98.19 82 GLU A N 1
ATOM 649 C CA . GLU A 1 82 ? 1.574 2.478 7.116 1.00 98.19 82 GLU A CA 1
ATOM 650 C C . GLU A 1 82 ? 1.089 3.142 5.814 1.00 98.19 82 GLU A C 1
ATOM 652 O O . GLU A 1 82 ? 1.808 3.137 4.820 1.00 98.19 82 GLU A O 1
ATOM 657 N N . HIS A 1 83 ? -0.058 3.835 5.825 1.00 98.31 83 HIS A N 1
ATOM 658 C CA . HIS A 1 83 ? -0.524 4.620 4.672 1.00 98.31 83 HIS A CA 1
ATOM 659 C C . HIS A 1 83 ? 0.481 5.693 4.227 1.00 98.31 83 HIS A C 1
ATOM 661 O O . HIS A 1 83 ? 0.671 5.904 3.027 1.00 98.31 83 HIS A O 1
ATOM 667 N N . LEU A 1 84 ? 1.124 6.379 5.179 1.00 97.56 84 LEU A N 1
ATOM 668 C CA . LEU A 1 84 ? 2.138 7.392 4.880 1.00 97.56 84 LEU A CA 1
ATOM 669 C C . LEU A 1 84 ? 3.373 6.762 4.223 1.00 97.56 84 LEU A C 1
ATOM 671 O O . LEU A 1 84 ? 3.919 7.324 3.273 1.00 97.56 84 LEU A O 1
ATOM 675 N N . GLU A 1 85 ? 3.806 5.611 4.734 1.00 97.69 85 GLU A N 1
ATOM 676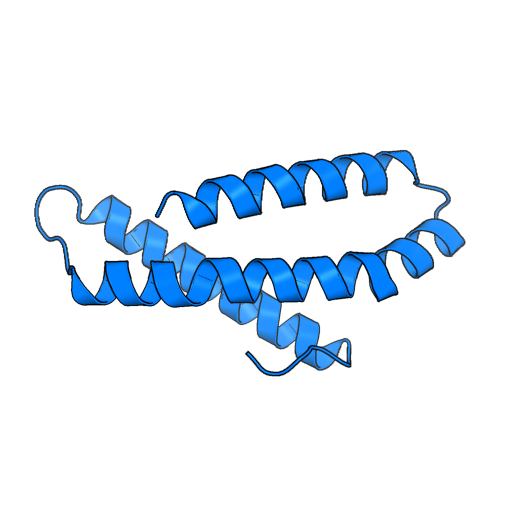 C CA . GLU A 1 85 ? 4.943 4.858 4.199 1.00 97.69 85 GLU A CA 1
ATOM 677 C C . GLU A 1 85 ? 4.656 4.368 2.772 1.00 97.69 85 GLU A C 1
ATOM 679 O O . GLU A 1 85 ? 5.464 4.606 1.871 1.00 97.69 85 GLU A O 1
ATOM 684 N N . ASP A 1 86 ? 3.477 3.786 2.544 1.00 96.88 86 ASP A N 1
ATOM 685 C CA . ASP A 1 86 ? 3.025 3.313 1.232 1.00 96.88 86 ASP A CA 1
ATOM 686 C C . ASP A 1 86 ? 2.951 4.451 0.202 1.00 96.88 86 ASP A C 1
ATOM 688 O O . ASP A 1 86 ? 3.412 4.310 -0.934 1.00 96.88 86 ASP A O 1
ATOM 692 N N . GLU A 1 87 ? 2.393 5.606 0.582 1.00 96.94 87 GLU A N 1
ATOM 693 C CA . GLU A 1 87 ? 2.322 6.771 -0.304 1.00 96.94 87 GLU A CA 1
ATOM 694 C C . GLU A 1 87 ? 3.696 7.363 -0.612 1.00 96.94 87 GLU A C 1
ATOM 696 O O . GLU A 1 87 ? 3.927 7.788 -1.746 1.00 96.94 87 GLU A O 1
ATOM 701 N N . SER A 1 88 ? 4.607 7.385 0.365 1.00 96.81 88 SER A N 1
ATOM 702 C CA . SER A 1 88 ? 5.986 7.821 0.136 1.00 96.81 88 SER A CA 1
ATOM 703 C C . SER A 1 88 ? 6.690 6.887 -0.844 1.00 96.81 88 SER A C 1
ATOM 705 O O . SER A 1 88 ? 7.275 7.358 -1.815 1.00 96.81 88 SER A O 1
ATOM 707 N N . ALA A 1 89 ? 6.586 5.571 -0.639 1.00 94.81 89 ALA A N 1
ATOM 708 C CA . ALA A 1 89 ? 7.197 4.583 -1.522 1.00 94.81 89 ALA A CA 1
ATOM 709 C C . ALA A 1 89 ? 6.641 4.668 -2.953 1.00 94.81 89 ALA A C 1
ATOM 711 O O . ALA A 1 89 ? 7.396 4.579 -3.918 1.00 94.81 89 ALA A O 1
ATOM 712 N N . ALA A 1 90 ? 5.332 4.883 -3.104 1.00 95.06 90 ALA A N 1
ATOM 713 C CA . ALA A 1 90 ? 4.705 5.040 -4.414 1.00 95.06 90 ALA A CA 1
ATOM 714 C C . ALA A 1 90 ? 5.065 6.364 -5.111 1.00 95.06 90 ALA A C 1
ATOM 716 O O . ALA A 1 90 ? 5.050 6.419 -6.338 1.00 95.06 90 ALA A O 1
ATOM 717 N N . ALA A 1 91 ? 5.362 7.427 -4.358 1.00 94.12 91 ALA A N 1
ATOM 718 C CA . ALA A 1 91 ? 5.781 8.715 -4.913 1.00 94.12 91 ALA A CA 1
ATOM 719 C C . ALA A 1 91 ? 7.227 8.714 -5.440 1.00 94.12 91 ALA A C 1
ATOM 721 O O . ALA A 1 91 ? 7.561 9.563 -6.265 1.00 94.12 91 ALA A O 1
ATOM 722 N N . ASP A 1 92 ? 8.051 7.771 -4.979 1.00 92.56 92 ASP A N 1
ATOM 723 C CA . ASP A 1 92 ? 9.448 7.606 -5.395 1.00 92.56 92 ASP A CA 1
ATOM 724 C C . ASP A 1 92 ? 9.618 6.750 -6.675 1.00 92.56 92 ASP A C 1
ATOM 726 O O . ASP A 1 92 ? 10.749 6.564 -7.135 1.00 92.56 92 ASP A O 1
ATOM 730 N N . LEU A 1 93 ? 8.522 6.225 -7.248 1.00 85.00 93 LEU A N 1
ATOM 731 C CA . LEU A 1 93 ? 8.502 5.457 -8.509 1.00 85.00 93 LEU A CA 1
ATOM 732 C C . LEU A 1 93 ? 8.677 6.339 -9.756 1.00 85.00 93 LEU A C 1
ATOM 734 O O . LEU A 1 93 ? 9.425 5.907 -10.667 1.00 85.00 93 LEU A O 1
#

Foldseek 3Di:
DPADDDPVSLVVLVVVQVVLVVLVVVQVVCPPPDHDPVSVVVSLVPNLVSLVRNVVCCVVPVVVVVCVVPVPVVVVVVVVVVSVVSNVVSNVD